Protein AF-A0A3C0ZYK7-F1 (afdb_monomer_lite)

Radius of gyration: 25.01 Å; chains: 1; bounding box: 65×30×68 Å

pLDDT: mean 73.96, std 20.64, range [34.31, 97.69]

Sequence (142 aa):
MRDRRRRQTDPGVKMIVREVTNMADEHREQSGSGGSGLISRTIRVTPETLTRKAVDLDTNASDVMLLTTHMTEKALELTGRIWSGEAQSAFVTRFKTLQDTINQYTPLLQKHASNLKIIAGQYAAVETEAKDLSGGLPGNIF

Foldseek 3Di:
DDDDPDDPDDPVNVVVVVVLVVVQVVVVPPDDDDDDPPPPPDDSAALVRLLVVLVVLLVVLVVLLVVLVVVLVVLVVCAVPPNDDPVSVVSSVVSVVVNVVSVVCSVVSNVVSVVSNVVSVVRVVVVVVVVVVVVPPPPDDD

Structure (mmCIF, N/CA/C/O backbone):
data_AF-A0A3C0ZYK7-F1
#
_entry.id   AF-A0A3C0ZYK7-F1
#
loop_
_atom_site.group_PDB
_atom_site.id
_atom_site.type_symbol
_atom_site.label_atom_id
_atom_site.label_alt_id
_atom_site.label_comp_id
_atom_site.label_asym_id
_atom_site.label_entity_id
_atom_site.label_seq_id
_atom_site.pdbx_PDB_ins_code
_atom_site.Cartn_x
_atom_site.Cartn_y
_atom_site.Cartn_z
_atom_site.occupancy
_atom_site.B_iso_or_equiv
_atom_site.auth_seq_id
_atom_site.auth_comp_id
_atom_site.auth_asym_id
_atom_site.auth_atom_id
_atom_site.pdbx_PDB_model_num
ATOM 1 N N . MET A 1 1 ? 35.644 -17.998 20.520 1.00 41.00 1 MET A N 1
ATOM 2 C CA . MET A 1 1 ? 34.369 -18.665 20.172 1.00 41.00 1 MET A CA 1
ATOM 3 C C . MET A 1 1 ? 33.463 -17.644 19.488 1.00 41.00 1 MET A C 1
ATOM 5 O O . MET A 1 1 ? 33.084 -16.684 20.140 1.00 41.00 1 MET A O 1
ATOM 9 N N . ARG A 1 2 ? 33.206 -17.758 18.173 1.00 39.72 2 ARG A N 1
ATOM 10 C CA . ARG A 1 2 ? 32.265 -16.879 17.446 1.00 39.72 2 ARG A CA 1
ATOM 11 C C . ARG A 1 2 ? 31.030 -17.684 17.061 1.00 39.72 2 ARG A C 1
ATOM 13 O O . ARG A 1 2 ? 31.132 -18.705 16.387 1.00 39.72 2 ARG A O 1
ATOM 20 N N . ASP A 1 3 ? 29.902 -17.201 17.546 1.00 44.69 3 ASP A N 1
ATOM 21 C CA . ASP A 1 3 ? 28.596 -17.837 17.549 1.00 44.69 3 ASP A CA 1
ATOM 22 C C . ASP A 1 3 ? 27.956 -17.787 16.148 1.00 44.69 3 ASP A C 1
ATOM 24 O O . ASP A 1 3 ? 27.711 -16.712 15.592 1.00 44.69 3 ASP A O 1
ATOM 28 N N . ARG A 1 4 ? 27.726 -18.954 15.532 1.00 48.28 4 ARG A N 1
ATOM 29 C CA . ARG A 1 4 ? 27.034 -19.077 14.238 1.00 48.28 4 ARG A CA 1
ATOM 30 C C . ARG A 1 4 ? 25.529 -19.152 14.492 1.00 48.28 4 ARG A C 1
ATOM 32 O O . ARG A 1 4 ? 24.965 -20.245 14.530 1.00 48.28 4 ARG A O 1
ATOM 39 N N . ARG A 1 5 ? 24.849 -18.007 14.580 1.00 44.59 5 ARG A N 1
ATOM 40 C CA . ARG A 1 5 ? 23.379 -17.985 14.501 1.00 44.59 5 ARG A CA 1
ATOM 41 C C . ARG A 1 5 ? 22.941 -18.316 13.075 1.00 44.59 5 ARG A C 1
ATOM 43 O O . ARG A 1 5 ? 22.855 -17.444 12.212 1.00 44.59 5 ARG A O 1
ATOM 50 N N . ARG A 1 6 ? 22.685 -19.602 12.822 1.00 48.41 6 ARG A N 1
ATOM 51 C CA . ARG A 1 6 ? 21.953 -20.071 11.641 1.00 48.41 6 ARG A CA 1
ATOM 52 C C . ARG A 1 6 ? 20.557 -19.447 11.692 1.00 48.41 6 ARG A C 1
ATOM 54 O O . ARG A 1 6 ? 19.756 -19.803 12.549 1.00 48.41 6 ARG A O 1
ATOM 61 N N . ARG A 1 7 ? 20.271 -18.496 10.799 1.00 48.56 7 ARG A N 1
ATOM 62 C CA . ARG A 1 7 ? 18.903 -18.010 10.580 1.00 48.56 7 ARG A CA 1
ATOM 63 C C . ARG A 1 7 ? 18.092 -19.177 10.013 1.00 48.56 7 ARG A C 1
ATOM 65 O O . ARG A 1 7 ? 18.317 -19.583 8.873 1.00 48.56 7 ARG A O 1
ATOM 72 N N . GLN A 1 8 ? 17.206 -19.742 10.830 1.00 49.19 8 GLN A N 1
ATOM 73 C CA . GLN A 1 8 ? 16.185 -20.690 10.398 1.00 49.19 8 GLN A CA 1
ATOM 74 C C . GLN A 1 8 ? 15.307 -19.955 9.376 1.00 49.19 8 GLN A C 1
ATOM 76 O O . GLN A 1 8 ? 14.534 -19.072 9.729 1.00 49.19 8 GLN A O 1
ATOM 81 N N . THR A 1 9 ? 15.517 -20.228 8.094 1.00 53.91 9 THR A N 1
ATOM 82 C CA . THR A 1 9 ? 14.704 -19.665 7.015 1.00 53.91 9 THR A CA 1
ATOM 83 C C . THR A 1 9 ? 13.387 -20.426 6.965 1.00 53.91 9 THR A C 1
ATOM 85 O O . THR A 1 9 ? 13.391 -21.653 6.839 1.00 53.91 9 THR A O 1
ATOM 88 N N . ASP A 1 10 ? 12.295 -19.678 7.111 1.00 60.56 10 ASP A N 1
ATOM 89 C CA . ASP A 1 10 ? 10.908 -20.138 7.071 1.00 60.56 10 ASP A CA 1
ATOM 90 C C . ASP A 1 10 ? 10.656 -21.019 5.825 1.00 60.56 10 ASP A C 1
ATOM 92 O O . ASP A 1 10 ? 11.072 -20.640 4.720 1.00 60.56 10 ASP A O 1
ATOM 96 N N . PRO A 1 11 ? 10.034 -22.206 5.967 1.00 56.03 11 PRO A N 1
ATOM 97 C CA . PRO A 1 11 ? 9.720 -23.089 4.844 1.00 56.03 11 PRO A CA 1
ATOM 98 C C . PRO A 1 11 ? 8.897 -22.411 3.737 1.00 56.03 11 PRO A C 1
ATOM 100 O O . PRO A 1 11 ? 9.132 -22.715 2.567 1.00 56.03 11 PRO A O 1
ATOM 103 N N . GLY A 1 12 ? 8.015 -21.459 4.063 1.00 57.38 12 GLY A N 1
ATOM 104 C CA . GLY A 1 12 ? 7.263 -20.690 3.065 1.00 57.38 12 GLY A CA 1
ATOM 105 C C . GLY A 1 12 ? 8.164 -19.764 2.244 1.00 57.38 12 GLY A C 1
ATOM 106 O O . GLY A 1 12 ? 8.080 -19.715 1.019 1.00 57.38 12 GLY A O 1
ATOM 107 N N . VAL A 1 13 ? 9.129 -19.114 2.898 1.00 53.16 13 VAL A N 1
ATOM 108 C CA . VAL A 1 13 ? 10.125 -18.260 2.228 1.00 53.16 13 VAL A CA 1
ATOM 109 C C . VAL A 1 13 ? 11.075 -19.096 1.368 1.00 53.16 13 VAL A C 1
ATOM 111 O O . VAL A 1 13 ? 11.432 -18.684 0.268 1.00 53.16 13 VAL A O 1
ATOM 114 N N . LYS A 1 14 ? 11.454 -20.301 1.813 1.00 55.47 14 LYS A N 1
ATOM 115 C CA . LYS A 1 14 ? 12.249 -21.229 0.991 1.00 55.47 14 LYS A CA 1
ATOM 116 C C . LYS A 1 14 ? 11.503 -21.704 -0.250 1.00 55.47 14 LYS A C 1
ATOM 118 O O . LYS A 1 14 ? 12.144 -21.876 -1.281 1.00 55.47 14 LYS A O 1
ATOM 123 N N . MET A 1 15 ? 10.193 -21.925 -0.152 1.00 55.59 15 MET A N 1
ATOM 124 C CA . MET A 1 15 ? 9.362 -22.344 -1.281 1.00 55.59 15 MET A CA 1
ATOM 125 C C . MET A 1 15 ? 9.287 -21.243 -2.338 1.00 55.59 15 MET A C 1
ATOM 127 O O . MET A 1 15 ? 9.620 -21.501 -3.486 1.00 55.59 15 MET A O 1
ATOM 131 N N . ILE A 1 16 ? 9.004 -20.004 -1.927 1.00 57.00 16 ILE A N 1
ATOM 132 C CA . ILE A 1 16 ? 8.959 -18.845 -2.830 1.00 57.00 16 ILE A CA 1
ATOM 133 C C . ILE A 1 16 ? 10.329 -18.596 -3.474 1.00 57.00 16 ILE A C 1
ATOM 135 O O . ILE A 1 16 ? 10.422 -18.387 -4.678 1.00 57.00 16 ILE A O 1
ATOM 139 N N . VAL A 1 17 ? 11.420 -18.665 -2.701 1.00 55.84 17 VAL A N 1
ATOM 140 C CA . VAL A 1 17 ? 12.780 -18.513 -3.248 1.00 55.84 17 VAL A CA 1
ATOM 141 C C . VAL A 1 17 ? 13.105 -19.633 -4.237 1.00 55.84 17 VAL A C 1
ATOM 143 O O . VAL A 1 17 ? 13.734 -19.374 -5.259 1.00 55.84 17 VAL A O 1
ATOM 146 N N . ARG A 1 18 ? 12.665 -20.867 -3.970 1.00 55.78 18 ARG A N 1
ATOM 147 C CA . ARG A 1 18 ? 12.861 -22.010 -4.870 1.00 55.78 18 ARG A CA 1
ATOM 148 C C . ARG A 1 18 ? 12.037 -21.877 -6.150 1.00 55.78 18 ARG A C 1
ATOM 150 O O . ARG A 1 18 ? 12.559 -22.164 -7.215 1.00 55.78 18 ARG A O 1
ATOM 157 N N . GLU A 1 19 ? 10.804 -21.399 -6.058 1.00 49.47 19 GLU A N 1
ATOM 158 C CA . GLU A 1 19 ? 9.919 -21.176 -7.203 1.00 49.47 19 GLU A CA 1
ATOM 159 C C . GLU A 1 19 ? 10.444 -20.049 -8.102 1.00 49.47 19 GLU A C 1
ATOM 161 O O . GLU A 1 19 ? 10.571 -20.232 -9.308 1.00 49.47 19 GLU A O 1
ATOM 166 N N . VAL A 1 20 ? 10.910 -18.944 -7.509 1.00 52.06 20 VAL A N 1
ATOM 167 C CA . VAL A 1 20 ? 11.595 -17.856 -8.231 1.00 52.06 20 VAL A CA 1
ATOM 168 C C . VAL A 1 20 ? 12.916 -18.322 -8.858 1.00 52.06 20 VAL A C 1
ATOM 170 O O . VAL A 1 20 ? 13.283 -17.849 -9.930 1.00 52.06 20 VAL A O 1
ATOM 173 N N . THR A 1 21 ? 13.631 -19.252 -8.217 1.00 58.38 21 THR A N 1
ATOM 174 C CA . THR A 1 21 ? 14.876 -19.818 -8.770 1.00 58.38 21 THR A CA 1
ATOM 175 C C . THR A 1 21 ? 14.583 -20.745 -9.950 1.00 58.38 21 THR A C 1
ATOM 177 O O . THR A 1 21 ? 15.221 -20.622 -10.987 1.00 58.38 21 THR A O 1
ATOM 180 N N . ASN A 1 22 ? 13.572 -21.608 -9.839 1.00 46.88 22 ASN A N 1
ATOM 181 C CA . ASN A 1 22 ? 13.178 -22.516 -10.915 1.00 46.88 22 ASN A CA 1
ATOM 182 C C . ASN A 1 22 ? 12.620 -21.760 -12.133 1.00 46.88 22 ASN A C 1
ATOM 184 O O . ASN A 1 22 ? 12.979 -22.079 -13.262 1.00 46.88 22 ASN A O 1
ATOM 188 N N . MET A 1 23 ? 11.830 -20.701 -11.913 1.00 50.59 23 MET A N 1
ATOM 189 C CA . MET A 1 23 ? 11.356 -19.816 -12.987 1.00 50.59 23 MET A CA 1
ATOM 190 C C . MET A 1 23 ? 12.505 -19.111 -13.728 1.00 50.59 23 MET A C 1
ATOM 192 O O . MET A 1 23 ? 12.344 -18.742 -14.886 1.00 50.59 23 MET A O 1
ATOM 196 N N . ALA A 1 24 ? 13.663 -18.913 -13.090 1.00 51.47 24 ALA A N 1
ATOM 197 C CA . ALA A 1 24 ? 14.836 -18.320 -13.731 1.00 51.47 24 ALA A CA 1
ATOM 198 C C . ALA A 1 24 ? 15.641 -19.330 -14.572 1.00 51.47 24 ALA A C 1
ATOM 200 O O . ALA A 1 24 ? 16.276 -18.934 -15.550 1.00 51.47 24 ALA A O 1
ATOM 201 N N . ASP A 1 25 ? 15.610 -20.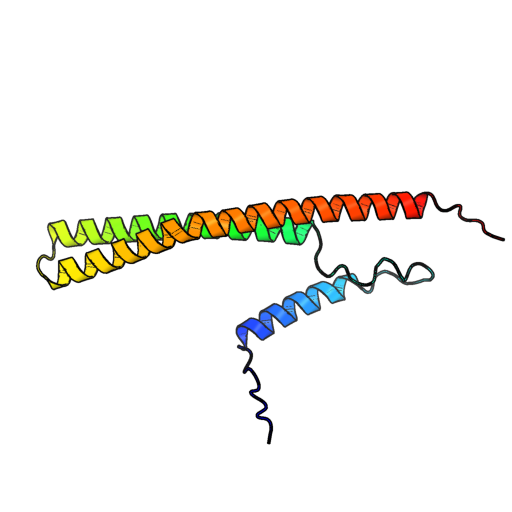617 -14.214 1.00 44.09 25 ASP A N 1
ATOM 202 C CA . ASP A 1 25 ? 16.377 -21.665 -14.895 1.00 44.09 25 ASP A CA 1
ATOM 203 C C . ASP A 1 25 ? 15.663 -22.211 -16.146 1.00 44.09 25 ASP A C 1
ATOM 205 O O . ASP A 1 25 ? 16.328 -22.527 -17.132 1.00 44.09 25 ASP A O 1
ATOM 209 N N . GLU A 1 26 ? 14.325 -22.219 -16.190 1.00 46.66 26 GLU A N 1
ATOM 210 C CA . GLU A 1 26 ? 13.565 -22.646 -17.383 1.00 46.66 26 GLU A CA 1
ATOM 211 C C . GLU A 1 26 ? 13.785 -21.730 -18.607 1.00 46.66 26 GLU A C 1
ATOM 213 O O . GLU A 1 26 ? 13.642 -22.160 -19.750 1.00 46.66 26 GLU A O 1
ATOM 218 N N . HIS A 1 27 ? 14.233 -20.487 -18.396 1.00 46.97 27 HIS A N 1
ATOM 219 C CA . HIS A 1 27 ? 14.616 -19.564 -19.472 1.00 46.97 27 HIS A CA 1
ATOM 220 C C . HIS A 1 27 ? 16.071 -19.726 -19.956 1.00 46.97 27 HIS A C 1
ATOM 222 O O . HIS A 1 27 ? 16.480 -19.045 -20.899 1.00 46.97 27 HIS A O 1
ATOM 228 N N . ARG A 1 28 ? 16.873 -20.606 -19.339 1.00 44.50 28 ARG A N 1
ATOM 229 C CA . ARG A 1 28 ? 18.319 -20.732 -19.595 1.00 44.50 28 ARG A CA 1
ATOM 230 C C . ARG A 1 28 ? 18.694 -21.825 -20.605 1.00 44.50 28 ARG A C 1
ATOM 232 O O . ARG A 1 28 ? 19.805 -21.795 -21.127 1.00 44.50 28 ARG A O 1
ATOM 239 N N . GLU A 1 29 ? 17.800 -22.755 -20.932 1.00 40.59 29 GLU A N 1
ATOM 240 C CA . GLU A 1 29 ? 18.134 -23.892 -21.812 1.00 40.59 29 GLU A CA 1
ATOM 241 C C . GLU A 1 29 ? 17.906 -23.653 -23.320 1.00 40.59 29 GLU A C 1
ATOM 243 O O . GLU A 1 29 ? 18.148 -24.553 -24.119 1.00 40.59 29 GLU A O 1
ATOM 248 N N . GLN A 1 30 ? 17.515 -22.447 -23.757 1.00 44.19 30 GLN A N 1
ATOM 249 C CA . GLN A 1 30 ? 17.261 -22.168 -25.186 1.00 44.19 30 GLN A CA 1
ATOM 250 C C . GLN A 1 30 ? 18.380 -21.445 -25.958 1.00 44.19 30 GLN A C 1
ATOM 252 O O . GLN A 1 30 ? 18.204 -21.183 -27.145 1.00 44.19 30 GLN A O 1
ATOM 257 N N . SER A 1 31 ? 19.551 -21.162 -25.378 1.00 39.59 31 SER A N 1
ATOM 258 C CA . SER A 1 31 ? 20.656 -20.532 -26.127 1.00 39.59 31 SER A CA 1
ATOM 259 C C . SER A 1 31 ? 21.931 -21.377 -26.139 1.00 39.59 31 SER A C 1
ATOM 261 O O . SER A 1 31 ? 22.893 -21.161 -25.403 1.00 39.59 31 SER A O 1
ATOM 263 N N . GLY A 1 32 ? 21.947 -22.356 -27.043 1.00 34.31 32 GLY A N 1
ATOM 264 C CA . GLY A 1 32 ? 23.182 -22.962 -27.526 1.00 34.31 32 GLY A CA 1
ATOM 265 C C . GLY A 1 32 ? 23.924 -22.033 -28.497 1.00 34.31 32 GLY A C 1
ATOM 266 O O . GLY A 1 32 ? 23.309 -21.385 -29.336 1.00 34.31 32 GLY A O 1
ATOM 267 N N . SER A 1 33 ? 25.257 -22.076 -28.412 1.00 35.09 33 SER A N 1
ATOM 268 C CA . SER A 1 33 ? 26.257 -21.549 -29.357 1.00 35.09 33 SER A CA 1
ATOM 269 C C . SER A 1 33 ? 26.708 -20.085 -29.207 1.00 35.09 33 SER A C 1
ATOM 271 O O . SER A 1 33 ? 26.181 -19.172 -29.828 1.00 35.09 33 SER A O 1
ATOM 273 N N . GLY A 1 34 ? 27.810 -19.925 -28.462 1.00 41.53 34 GLY A N 1
ATOM 274 C CA . GLY A 1 34 ? 29.008 -19.218 -28.935 1.00 41.53 34 GLY A CA 1
ATOM 275 C C . GLY A 1 34 ? 28.959 -17.691 -29.047 1.00 41.53 34 GLY A C 1
ATOM 276 O O . GLY A 1 34 ? 28.600 -17.159 -30.086 1.00 41.53 34 GLY A O 1
ATOM 277 N N . GLY A 1 35 ? 29.493 -17.000 -28.030 1.00 40.38 35 GLY A N 1
ATOM 278 C CA . GLY A 1 35 ? 30.102 -15.677 -28.231 1.00 40.38 35 GLY A CA 1
ATOM 279 C C . GLY A 1 35 ? 29.279 -14.442 -27.854 1.00 40.38 35 GLY A C 1
ATOM 280 O O . GLY A 1 35 ? 29.247 -13.500 -28.626 1.00 40.38 35 GLY A O 1
ATOM 281 N N . SER A 1 36 ? 28.660 -14.386 -26.669 1.00 46.78 36 SER A N 1
ATOM 282 C CA . SER A 1 36 ? 28.300 -13.104 -26.014 1.00 46.78 36 SER A CA 1
ATOM 283 C C . SER A 1 36 ? 27.996 -13.311 -24.519 1.00 46.78 36 SER A C 1
ATOM 285 O O . SER A 1 36 ? 26.930 -13.003 -23.995 1.00 46.78 36 SER A O 1
ATOM 287 N N . GLY A 1 37 ? 28.924 -13.966 -23.815 1.00 40.69 37 GLY A N 1
ATOM 288 C CA . GLY A 1 37 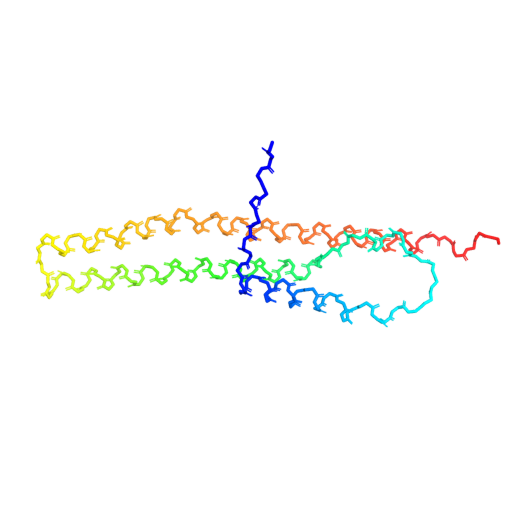? 28.736 -14.428 -22.431 1.00 40.69 37 GLY A CA 1
ATOM 289 C C . GLY A 1 37 ? 29.102 -13.422 -21.333 1.00 40.69 37 GLY A C 1
ATOM 290 O O . GLY A 1 37 ? 29.179 -13.819 -20.170 1.00 40.69 37 GLY A O 1
ATOM 291 N N . LEU A 1 38 ? 29.388 -12.156 -21.669 1.00 43.97 38 LEU A N 1
ATOM 292 C CA . LEU A 1 38 ? 29.875 -11.169 -20.691 1.00 43.97 38 LEU A CA 1
ATOM 293 C C . LEU A 1 38 ? 28.842 -10.104 -20.292 1.00 43.97 38 LEU A C 1
ATOM 295 O O . LEU A 1 38 ? 28.878 -9.665 -19.147 1.00 43.97 38 LEU A O 1
ATOM 299 N N . ILE A 1 39 ? 27.883 -9.751 -21.156 1.00 47.84 39 ILE A N 1
ATOM 300 C CA . ILE A 1 39 ? 26.853 -8.733 -20.851 1.00 47.84 39 ILE A CA 1
ATOM 301 C C . ILE A 1 39 ? 25.593 -9.306 -20.181 1.00 47.84 39 ILE A C 1
ATOM 303 O O . ILE A 1 39 ? 24.923 -8.614 -19.425 1.00 47.84 39 ILE A O 1
ATOM 307 N N . SER A 1 40 ? 25.315 -10.599 -20.358 1.00 47.16 40 SER A N 1
ATOM 308 C CA . SER A 1 40 ? 24.197 -11.308 -19.710 1.00 47.16 40 SER A CA 1
ATOM 309 C C . SER A 1 40 ? 24.504 -11.755 -18.273 1.00 47.16 40 SER A C 1
ATOM 311 O O . SER A 1 40 ? 23.648 -12.295 -17.565 1.00 47.16 40 SER A O 1
ATOM 313 N N . ARG A 1 41 ? 25.731 -11.520 -17.792 1.00 45.12 41 ARG A N 1
ATOM 314 C CA . ARG A 1 41 ? 26.137 -11.860 -16.430 1.00 45.12 41 ARG A CA 1
ATOM 315 C C . ARG A 1 41 ? 25.686 -10.758 -15.470 1.00 45.12 41 ARG A C 1
ATOM 317 O O . ARG A 1 41 ? 26.457 -9.864 -15.143 1.00 45.12 41 ARG A O 1
ATOM 324 N N . THR A 1 42 ? 24.472 -10.930 -14.936 1.00 51.03 42 THR A N 1
ATOM 325 C CA . THR A 1 42 ? 23.896 -10.317 -13.707 1.00 51.03 42 THR A CA 1
ATOM 326 C C . THR A 1 42 ? 22.692 -9.387 -13.922 1.00 51.03 42 THR A C 1
ATOM 328 O O . THR A 1 42 ? 22.571 -8.368 -13.254 1.00 51.03 42 THR A O 1
ATOM 331 N N . ILE A 1 43 ? 21.722 -9.772 -14.756 1.00 54.62 43 ILE A N 1
ATOM 332 C CA . ILE A 1 43 ? 20.352 -9.244 -14.629 1.00 54.62 43 ILE A CA 1
ATOM 333 C C . ILE A 1 43 ? 19.480 -10.369 -14.061 1.00 54.62 43 ILE A C 1
ATOM 335 O O . ILE A 1 43 ? 19.184 -11.346 -14.738 1.00 54.62 43 ILE A O 1
ATOM 339 N N . ARG A 1 44 ? 19.141 -10.284 -12.768 1.00 62.47 44 ARG A N 1
ATOM 340 C CA . ARG A 1 44 ? 18.371 -11.324 -12.050 1.00 62.47 44 ARG A CA 1
ATOM 341 C C . ARG A 1 44 ? 16.853 -11.127 -12.110 1.00 62.47 44 ARG A C 1
ATOM 343 O O . ARG A 1 44 ? 16.123 -11.997 -11.649 1.00 62.47 44 ARG A O 1
ATOM 350 N N . VAL A 1 45 ? 16.381 -9.980 -12.604 1.00 68.00 45 VAL A N 1
ATOM 351 C CA . VAL A 1 45 ? 14.959 -9.599 -12.617 1.00 68.00 45 VAL A CA 1
ATOM 352 C C . VAL A 1 45 ? 14.681 -8.758 -13.861 1.00 68.00 45 VAL A C 1
ATOM 354 O O . VAL A 1 45 ? 15.426 -7.817 -14.124 1.00 68.00 45 VAL A O 1
ATOM 357 N N . THR A 1 46 ? 13.630 -9.078 -14.619 1.00 79.75 46 THR A N 1
ATOM 358 C CA . THR A 1 46 ? 13.283 -8.340 -15.845 1.00 79.75 46 THR A CA 1
ATOM 359 C C . THR A 1 46 ? 12.447 -7.083 -15.547 1.00 79.75 46 THR A C 1
ATOM 361 O O . THR A 1 46 ? 11.723 -7.064 -14.539 1.00 79.75 46 THR A O 1
ATOM 364 N N . PRO A 1 47 ? 12.482 -6.044 -16.409 1.00 84.75 47 PRO A N 1
ATOM 365 C CA . PRO A 1 47 ? 11.613 -4.867 -16.293 1.00 84.75 47 PRO A CA 1
ATOM 366 C C . PRO A 1 47 ? 10.122 -5.211 -16.143 1.00 84.75 47 PRO A C 1
ATOM 368 O O . PRO A 1 47 ? 9.413 -4.621 -15.324 1.00 84.75 47 PRO A O 1
ATOM 371 N N . GLU A 1 48 ? 9.643 -6.218 -16.872 1.00 82.81 48 GLU A N 1
ATOM 372 C CA . GLU A 1 48 ? 8.248 -6.674 -16.846 1.00 82.81 48 GLU A CA 1
ATOM 373 C C . GLU A 1 48 ? 7.891 -7.274 -15.484 1.00 82.81 48 GLU A C 1
ATOM 375 O O . GLU A 1 48 ? 6.792 -7.082 -14.964 1.00 82.81 48 GLU A O 1
ATOM 380 N N . THR A 1 49 ? 8.823 -8.004 -14.873 1.00 85.38 49 THR A N 1
ATOM 381 C CA . THR A 1 49 ? 8.626 -8.608 -13.551 1.00 85.38 49 THR A CA 1
ATOM 382 C C . THR A 1 49 ? 8.577 -7.544 -12.461 1.00 85.38 49 THR A C 1
ATOM 384 O O . THR A 1 49 ? 7.705 -7.600 -11.593 1.00 85.38 49 THR A O 1
ATOM 387 N N . LEU A 1 50 ? 9.448 -6.537 -12.534 1.00 87.31 50 LEU A N 1
ATOM 388 C CA . LEU A 1 50 ? 9.436 -5.404 -11.605 1.00 87.31 50 LEU A CA 1
ATOM 389 C C . LEU A 1 50 ? 8.158 -4.577 -11.733 1.00 87.31 50 LEU A C 1
ATOM 391 O O . LEU A 1 50 ? 7.558 -4.217 -10.724 1.00 87.31 50 LEU A O 1
ATOM 395 N N . THR A 1 51 ? 7.707 -4.339 -12.964 1.00 89.19 51 THR A N 1
ATOM 396 C CA . THR A 1 51 ? 6.470 -3.601 -13.238 1.00 89.19 51 THR A CA 1
ATOM 397 C C . THR A 1 51 ? 5.254 -4.338 -12.684 1.00 89.19 51 THR A C 1
ATOM 399 O O . THR A 1 51 ? 4.444 -3.731 -11.986 1.00 89.19 51 THR A O 1
ATOM 402 N N . ARG A 1 52 ? 5.151 -5.654 -12.918 1.00 93.12 52 ARG A N 1
ATOM 403 C CA . ARG A 1 52 ? 4.075 -6.483 -12.351 1.00 93.12 52 ARG A CA 1
ATOM 404 C C . ARG A 1 52 ? 4.069 -6.432 -10.826 1.00 93.12 52 ARG A C 1
ATOM 406 O O . ARG A 1 52 ? 3.048 -6.107 -10.235 1.00 93.12 52 ARG A O 1
ATOM 413 N N . LYS A 1 53 ? 5.221 -6.650 -10.184 1.00 91.81 53 LYS A N 1
ATOM 414 C CA . LYS A 1 53 ? 5.324 -6.596 -8.716 1.00 91.81 53 LYS A CA 1
ATOM 415 C C . LYS A 1 53 ? 5.029 -5.216 -8.138 1.00 91.81 53 LYS A C 1
ATOM 417 O O . LYS A 1 53 ? 4.500 -5.129 -7.034 1.00 91.81 53 LYS A O 1
ATOM 422 N N . ALA A 1 54 ? 5.339 -4.151 -8.870 1.00 92.12 54 ALA A N 1
ATOM 423 C CA . ALA A 1 54 ? 4.954 -2.805 -8.481 1.00 92.12 54 ALA A CA 1
ATOM 424 C C . ALA A 1 54 ? 3.434 -2.606 -8.509 1.00 92.12 54 ALA A C 1
ATOM 426 O O . ALA A 1 54 ? 2.897 -1.986 -7.599 1.00 92.12 54 ALA A O 1
ATOM 427 N N . VAL A 1 55 ? 2.746 -3.126 -9.531 1.00 95.62 55 VAL A N 1
ATOM 428 C CA . VAL A 1 55 ? 1.277 -3.091 -9.608 1.00 95.62 55 VAL A CA 1
ATOM 429 C C . VAL A 1 55 ? 0.663 -3.903 -8.469 1.00 95.62 55 VAL A C 1
ATOM 431 O O . VAL A 1 55 ? -0.158 -3.361 -7.739 1.00 95.62 55 VAL A O 1
ATOM 434 N N . ASP A 1 56 ? 1.126 -5.138 -8.248 1.00 95.06 56 ASP A N 1
ATOM 435 C CA . ASP A 1 56 ? 0.644 -5.988 -7.150 1.00 95.06 56 ASP A CA 1
ATOM 436 C C . ASP A 1 56 ? 0.774 -5.282 -5.789 1.00 95.06 56 ASP A C 1
ATOM 438 O O . ASP A 1 56 ? -0.136 -5.322 -4.962 1.00 95.06 56 ASP A O 1
ATOM 442 N N . LEU A 1 57 ? 1.916 -4.631 -5.538 1.00 92.94 57 LEU A N 1
ATOM 443 C CA . LEU A 1 57 ? 2.169 -3.922 -4.284 1.00 92.94 57 LEU A CA 1
ATOM 444 C C . LEU A 1 57 ? 1.225 -2.728 -4.094 1.00 92.94 57 LEU A C 1
ATOM 446 O O . LEU A 1 57 ? 0.729 -2.521 -2.989 1.00 92.94 57 LEU A O 1
ATOM 450 N N . ASP A 1 58 ? 0.997 -1.957 -5.156 1.00 95.56 58 ASP A N 1
ATOM 451 C CA . ASP A 1 58 ? 0.112 -0.791 -5.154 1.00 95.56 58 ASP A CA 1
ATOM 452 C C . ASP A 1 58 ? -1.339 -1.203 -4.870 1.00 95.56 58 ASP A C 1
ATOM 454 O O . ASP A 1 58 ? -1.965 -0.682 -3.947 1.00 95.56 58 ASP A O 1
ATOM 458 N N . THR A 1 59 ? -1.834 -2.223 -5.581 1.00 97.50 59 THR A N 1
ATOM 459 C CA . THR A 1 59 ? -3.173 -2.790 -5.372 1.00 97.50 59 THR A CA 1
ATOM 460 C C . THR A 1 59 ? -3.339 -3.322 -3.952 1.00 97.50 59 THR A C 1
ATOM 462 O O . THR A 1 59 ? -4.264 -2.917 -3.253 1.00 97.50 59 THR A O 1
ATOM 465 N N . ASN A 1 60 ? -2.402 -4.146 -3.472 1.00 95.69 60 ASN A N 1
ATOM 466 C CA . ASN A 1 60 ? -2.473 -4.696 -2.118 1.00 95.69 60 ASN A CA 1
ATOM 467 C C . ASN A 1 60 ? -2.452 -3.597 -1.041 1.00 95.69 60 ASN A C 1
ATOM 469 O O . ASN A 1 60 ? -3.132 -3.718 -0.022 1.00 95.69 60 ASN A O 1
ATOM 473 N N . ALA A 1 61 ? -1.689 -2.517 -1.244 1.00 95.00 61 ALA A N 1
ATOM 474 C CA . ALA A 1 61 ? -1.657 -1.391 -0.312 1.00 95.00 61 ALA A CA 1
ATOM 475 C C . ALA A 1 61 ? -3.010 -0.661 -0.240 1.00 95.00 61 ALA A C 1
ATOM 477 O O . ALA A 1 61 ? -3.455 -0.288 0.850 1.00 95.00 61 ALA A O 1
ATOM 478 N N . SER A 1 62 ? -3.680 -0.483 -1.382 1.00 96.75 62 SER A N 1
ATOM 479 C CA . SER A 1 62 ? -5.032 0.080 -1.441 1.00 96.75 62 SER A CA 1
ATOM 480 C C . SER A 1 62 ? -6.076 -0.842 -0.808 1.00 96.75 62 SER A C 1
ATOM 482 O O . SER A 1 62 ? -6.902 -0.369 -0.026 1.00 96.75 62 SER A O 1
ATOM 484 N N . ASP A 1 63 ? -6.003 -2.146 -1.069 1.00 97.69 63 ASP A N 1
ATOM 485 C CA . ASP A 1 63 ? -6.952 -3.128 -0.536 1.00 97.69 63 ASP A CA 1
ATOM 486 C C . ASP A 1 63 ? -6.878 -3.228 0.991 1.00 97.69 63 ASP A C 1
ATOM 488 O O . ASP A 1 63 ? -7.907 -3.240 1.670 1.00 97.69 63 ASP A O 1
ATOM 492 N N . VAL A 1 64 ? -5.666 -3.235 1.559 1.00 95.56 64 VAL A N 1
ATOM 493 C CA . VAL A 1 64 ? -5.469 -3.250 3.018 1.00 95.56 64 VAL A CA 1
ATOM 494 C C . VAL A 1 64 ? -6.040 -1.986 3.666 1.00 95.56 64 VAL A C 1
ATOM 496 O O . VAL A 1 64 ? -6.669 -2.071 4.726 1.00 95.56 64 VAL A O 1
ATOM 499 N N . MET A 1 65 ? -5.862 -0.823 3.033 1.00 97.12 65 MET A N 1
ATOM 500 C CA . MET A 1 65 ? -6.440 0.436 3.505 1.00 97.12 65 MET A CA 1
ATOM 501 C C . MET A 1 65 ? -7.967 0.377 3.516 1.00 97.12 65 MET A C 1
ATOM 503 O O . MET A 1 65 ? -8.572 0.631 4.558 1.00 97.12 65 MET A O 1
ATOM 507 N N . LEU A 1 66 ? -8.576 -0.037 2.403 1.00 97.62 66 LEU A N 1
ATOM 508 C CA . LEU A 1 66 ? -10.027 -0.149 2.271 1.00 97.62 66 LEU A CA 1
ATOM 509 C C . LEU A 1 66 ? -10.617 -1.142 3.283 1.00 97.62 66 LEU A C 1
ATOM 511 O O . LEU A 1 66 ? -11.590 -0.831 3.971 1.00 97.62 66 LEU A O 1
ATOM 515 N N . LEU A 1 67 ? -10.009 -2.325 3.413 1.00 97.56 67 LEU A N 1
ATOM 516 C CA . LEU A 1 67 ? -10.456 -3.348 4.355 1.00 97.56 67 LEU A CA 1
ATOM 517 C C . LEU A 1 67 ? -10.399 -2.840 5.799 1.00 97.56 67 LEU A C 1
ATOM 519 O O . LEU A 1 67 ? -11.344 -3.042 6.561 1.00 97.56 67 LEU A O 1
ATOM 523 N N . THR A 1 68 ? -9.323 -2.143 6.166 1.00 96.38 68 THR A N 1
ATOM 524 C CA . THR A 1 68 ? -9.169 -1.568 7.509 1.00 96.38 68 THR A CA 1
ATOM 525 C C . THR A 1 68 ? -10.225 -0.496 7.787 1.00 96.38 68 THR A C 1
ATOM 527 O O . THR A 1 68 ? -10.781 -0.459 8.890 1.00 96.38 68 THR A O 1
ATOM 530 N N . THR A 1 69 ? -10.577 0.312 6.782 1.00 96.94 69 THR A N 1
ATOM 531 C CA . THR A 1 69 ? -11.650 1.313 6.890 1.00 96.94 69 THR A CA 1
ATOM 532 C C . THR A 1 69 ? -12.996 0.648 7.118 1.00 96.94 69 THR A C 1
ATOM 534 O O . THR A 1 69 ? -13.650 0.937 8.120 1.00 96.94 69 THR A O 1
ATOM 537 N N . HIS A 1 70 ? -13.348 -0.346 6.301 1.00 97.19 70 HIS A N 1
ATOM 538 C CA . HIS A 1 70 ? -14.585 -1.104 6.483 1.00 97.19 70 HIS A CA 1
ATOM 539 C C . HIS A 1 70 ? -14.655 -1.806 7.848 1.00 97.19 70 HIS A C 1
ATOM 541 O O . HIS A 1 70 ? -15.713 -1.853 8.477 1.00 97.19 70 HIS A O 1
ATOM 547 N N . MET A 1 71 ? -13.540 -2.362 8.332 1.00 94.19 71 MET A N 1
ATOM 548 C CA . MET A 1 71 ? -13.481 -2.990 9.655 1.00 94.19 71 MET A CA 1
ATOM 549 C C . MET A 1 71 ? -13.707 -1.970 10.777 1.00 94.19 71 MET A C 1
ATOM 551 O O . MET A 1 71 ? -14.450 -2.248 11.720 1.00 94.19 71 MET A O 1
ATOM 555 N N . THR A 1 72 ? -13.108 -0.785 10.662 1.00 94.50 72 THR A N 1
ATOM 556 C CA . THR A 1 72 ? -13.261 0.301 11.638 1.00 94.50 72 THR A CA 1
ATOM 557 C C . THR A 1 72 ? -14.697 0.824 11.669 1.00 94.50 72 THR A C 1
ATOM 559 O O . THR A 1 72 ? -15.266 0.989 12.747 1.00 94.50 72 THR A O 1
ATOM 562 N N . GLU A 1 73 ? -15.321 1.015 10.508 1.00 94.00 73 GLU A N 1
ATOM 563 C CA . GLU A 1 73 ? -16.725 1.425 10.392 1.00 94.00 73 GLU A CA 1
ATOM 564 C C . GLU A 1 73 ? -17.671 0.400 11.025 1.00 94.00 73 GLU A C 1
ATOM 566 O O . GLU A 1 73 ? -18.529 0.764 11.830 1.00 94.00 73 GLU A O 1
ATOM 571 N N . LYS A 1 74 ? -17.467 -0.895 10.752 1.00 92.25 74 LYS A N 1
ATOM 572 C CA . LYS A 1 74 ? -18.248 -1.974 11.380 1.00 92.25 74 LYS A CA 1
ATOM 573 C C . LYS A 1 74 ? -18.078 -2.005 12.897 1.00 92.25 74 LYS A C 1
ATOM 575 O O . LYS A 1 74 ? -19.054 -2.212 13.618 1.00 92.25 74 LYS A O 1
ATOM 580 N N . ALA A 1 75 ? -16.860 -1.788 13.396 1.00 89.44 75 ALA A N 1
ATOM 581 C CA . ALA A 1 75 ? -16.608 -1.711 14.832 1.00 89.44 75 ALA A CA 1
ATOM 582 C C . ALA A 1 75 ? -17.366 -0.535 15.473 1.00 89.44 75 ALA A C 1
ATOM 584 O O . ALA A 1 75 ? -17.943 -0.690 16.550 1.00 89.44 75 ALA A O 1
ATOM 585 N N . LEU A 1 76 ? -17.417 0.621 14.807 1.00 88.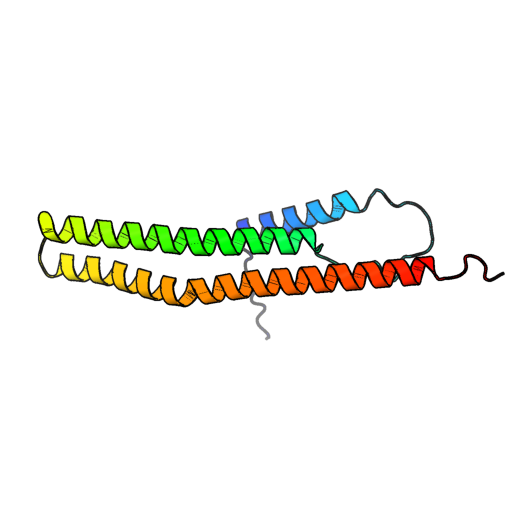88 76 LEU A N 1
ATOM 586 C CA . LEU A 1 76 ? -18.180 1.785 15.266 1.00 88.88 76 LEU A CA 1
ATOM 587 C C . LEU A 1 76 ? -19.695 1.532 15.242 1.00 88.88 76 LEU A C 1
ATOM 589 O O . LEU A 1 76 ? -20.380 1.867 16.207 1.00 88.88 76 LEU A O 1
ATOM 593 N N . GLU A 1 77 ? -20.217 0.894 14.193 1.00 89.12 77 GLU A N 1
ATOM 594 C CA . GLU A 1 77 ? -21.645 0.573 14.085 1.00 89.12 77 GLU A CA 1
ATOM 595 C C . GLU A 1 77 ? -22.106 -0.379 15.200 1.00 89.12 77 GLU A C 1
ATOM 597 O O . GLU A 1 77 ? -23.114 -0.125 15.866 1.00 89.12 77 GLU A O 1
ATOM 602 N N . LEU A 1 78 ? -21.347 -1.455 15.439 1.00 84.19 78 LEU A N 1
ATOM 603 C CA . LEU A 1 78 ? -21.666 -2.459 16.457 1.00 84.19 78 LEU A CA 1
ATOM 604 C C . LEU A 1 78 ? -21.703 -1.840 17.861 1.00 84.19 78 LEU A C 1
ATOM 606 O O . LEU A 1 78 ? -22.588 -2.123 18.674 1.00 84.19 78 LEU A O 1
ATOM 610 N N . THR A 1 79 ? -20.732 -0.975 18.135 1.00 83.25 79 THR A N 1
ATOM 611 C CA . THR A 1 79 ? -20.513 -0.397 19.459 1.00 83.25 79 THR A CA 1
ATOM 612 C C . THR A 1 79 ? -21.419 0.790 19.774 1.00 83.25 79 THR A C 1
ATOM 614 O O . THR A 1 79 ? -21.721 1.042 20.936 1.00 83.25 79 THR A O 1
ATOM 617 N N . GLY A 1 80 ? -21.929 1.489 18.760 1.00 69.81 80 GLY A N 1
ATOM 618 C CA . GLY A 1 80 ? -22.942 2.528 18.953 1.00 69.81 80 GLY A CA 1
ATOM 619 C C . GLY A 1 80 ? -24.340 1.989 19.282 1.00 69.81 80 GLY A C 1
ATOM 620 O O . GLY A 1 80 ? -25.183 2.748 19.753 1.00 69.81 80 GLY A O 1
ATOM 621 N N . ARG A 1 81 ? -24.606 0.699 19.023 1.00 69.56 81 ARG A N 1
ATOM 622 C CA . ARG A 1 81 ? -25.960 0.116 19.083 1.00 69.56 81 ARG A CA 1
ATOM 623 C C . ARG A 1 81 ? -26.133 -1.025 20.081 1.00 69.56 81 ARG A C 1
ATOM 625 O O . ARG A 1 81 ? -27.180 -1.100 20.714 1.00 69.56 81 ARG A O 1
ATOM 632 N N . ILE A 1 82 ? -25.162 -1.932 20.181 1.00 68.25 82 ILE A N 1
ATOM 633 C CA . ILE A 1 82 ? -25.355 -3.234 20.848 1.00 68.25 82 ILE A CA 1
ATOM 634 C C . ILE A 1 82 ? -24.561 -3.335 22.151 1.00 68.25 82 ILE A C 1
ATOM 636 O O . ILE A 1 82 ? -25.006 -3.975 23.101 1.00 68.25 82 ILE A O 1
ATOM 640 N N . TRP A 1 83 ? -23.386 -2.711 22.210 1.00 69.50 83 TRP A N 1
ATOM 641 C CA . TRP A 1 83 ? -22.451 -2.896 23.314 1.00 69.50 83 TRP A CA 1
ATOM 642 C C . TRP A 1 83 ? -21.745 -1.589 23.647 1.00 69.50 83 TRP A C 1
ATOM 644 O O . TRP A 1 83 ? -21.030 -1.067 22.803 1.00 69.50 83 TRP A O 1
ATOM 654 N N . SER A 1 84 ? -21.922 -1.086 24.871 1.00 78.38 84 SER A N 1
ATOM 655 C CA . SER A 1 84 ? -21.298 0.137 25.390 1.00 78.38 84 SER A CA 1
ATOM 656 C C . SER A 1 84 ? -20.446 -0.143 26.640 1.00 78.38 84 SER A C 1
ATOM 658 O O . SER A 1 84 ? -20.584 -1.188 27.279 1.00 78.38 84 SER A O 1
ATOM 660 N N . GLY A 1 85 ? -19.535 0.779 26.978 1.00 82.62 85 GLY A N 1
ATOM 661 C CA . GLY A 1 85 ? -18.689 0.717 28.181 1.00 82.62 85 GLY A CA 1
ATOM 662 C C . GLY A 1 85 ? -17.182 0.741 27.897 1.00 82.62 85 GLY A C 1
ATOM 663 O O . GLY A 1 85 ? -16.741 0.935 26.766 1.00 82.62 85 GLY A O 1
ATOM 664 N N . GLU A 1 86 ? -16.357 0.533 28.926 1.00 83.56 86 GLU A N 1
ATOM 665 C CA . GLU A 1 86 ? -14.888 0.601 28.796 1.00 83.56 86 GLU A CA 1
ATOM 666 C C . GLU A 1 86 ? -14.325 -0.422 27.800 1.00 83.56 86 GLU A C 1
ATOM 668 O O . GLU A 1 86 ? -13.450 -0.097 26.997 1.00 83.56 86 GLU A O 1
ATOM 673 N N . ALA A 1 87 ? -14.867 -1.643 27.794 1.00 83.25 87 ALA A N 1
ATOM 674 C CA . ALA A 1 87 ? -14.456 -2.684 26.854 1.00 83.25 87 ALA A CA 1
ATOM 675 C C . ALA A 1 87 ? -14.765 -2.302 25.394 1.00 83.25 87 ALA A C 1
ATOM 677 O O . ALA A 1 87 ? -13.952 -2.546 24.500 1.00 83.25 87 ALA A O 1
ATOM 678 N N . GLN A 1 88 ? -15.897 -1.633 25.163 1.00 89.00 88 GLN A N 1
ATOM 679 C CA . GLN A 1 88 ? -16.256 -1.080 23.863 1.00 89.00 88 GLN A CA 1
ATOM 680 C C . GLN A 1 88 ? -15.261 -0.002 23.416 1.00 89.00 88 GLN A C 1
ATOM 682 O O . GLN A 1 88 ? -14.762 -0.047 22.290 1.00 89.00 88 GLN A O 1
ATOM 687 N N . SER A 1 89 ? -14.944 0.943 24.302 1.00 88.06 89 SER A N 1
ATOM 688 C CA . SER A 1 89 ? -13.979 2.009 24.023 1.00 88.06 89 SER A CA 1
ATOM 689 C C . SER A 1 89 ? -12.597 1.443 23.672 1.00 88.06 89 SER A C 1
ATOM 691 O O . SER A 1 89 ? -11.984 1.845 22.677 1.00 88.06 89 SER A O 1
ATOM 693 N N . ALA A 1 90 ? -12.136 0.435 24.420 1.00 90.25 90 ALA A N 1
ATOM 694 C CA . ALA A 1 90 ? -10.880 -0.257 24.146 1.00 90.25 90 ALA A CA 1
ATOM 695 C C . ALA A 1 90 ? -10.887 -0.963 22.778 1.00 90.25 90 ALA A C 1
ATOM 697 O O . ALA A 1 90 ? -9.896 -0.899 22.047 1.00 90.25 90 ALA A O 1
ATOM 698 N N . PHE A 1 91 ? -11.998 -1.605 22.406 1.00 88.75 91 PHE A N 1
ATOM 699 C CA . PHE A 1 91 ? -12.145 -2.263 21.108 1.00 88.75 91 PHE A CA 1
ATOM 700 C C . PHE A 1 91 ? -12.078 -1.258 19.950 1.00 88.75 91 PHE A C 1
ATOM 702 O O . PHE A 1 91 ? -11.242 -1.411 19.061 1.00 88.75 91 PHE A O 1
ATOM 709 N N . VAL A 1 92 ? -12.873 -0.182 19.995 1.00 91.69 92 VAL A N 1
ATOM 710 C CA . VAL A 1 92 ? -12.862 0.882 18.971 1.00 91.69 92 VAL A CA 1
ATOM 711 C C . VAL A 1 92 ? -11.486 1.533 18.853 1.00 91.69 92 VAL A C 1
ATOM 713 O O . VAL A 1 92 ? -11.017 1.792 17.745 1.00 91.69 92 VAL A O 1
ATOM 716 N N . THR A 1 93 ? -10.816 1.768 19.982 1.00 94.00 93 THR A N 1
ATOM 717 C CA . THR A 1 93 ? -9.479 2.372 20.001 1.00 94.00 93 THR A CA 1
ATOM 718 C C . THR A 1 93 ? -8.473 1.528 19.222 1.00 94.00 93 THR A C 1
ATOM 720 O O . THR A 1 93 ? -7.714 2.078 18.430 1.00 94.00 93 THR A O 1
ATOM 723 N N . ARG A 1 94 ? -8.510 0.193 19.350 1.00 94.56 94 ARG A N 1
ATOM 724 C CA . ARG A 1 94 ? -7.615 -0.697 18.589 1.00 94.56 94 ARG A CA 1
ATOM 725 C C . ARG A 1 94 ? -7.809 -0.580 17.076 1.00 94.56 94 ARG A C 1
ATOM 727 O O . ARG A 1 94 ? -6.815 -0.548 16.355 1.00 94.56 94 ARG A O 1
ATOM 734 N N . PHE A 1 95 ? -9.051 -0.485 16.598 1.00 94.50 95 PHE A N 1
ATOM 735 C CA . PHE A 1 95 ? -9.328 -0.309 15.166 1.00 94.50 95 PHE A CA 1
ATOM 736 C C . PHE A 1 95 ? -8.868 1.049 14.651 1.00 94.50 95 PHE A C 1
ATOM 738 O O . PHE A 1 95 ? -8.246 1.112 13.596 1.00 94.50 95 PHE A O 1
ATOM 745 N N . LYS A 1 96 ? -9.081 2.116 15.425 1.00 95.31 96 LYS A N 1
ATOM 746 C CA . LYS A 1 96 ? -8.566 3.446 15.078 1.00 95.31 96 LYS A CA 1
ATOM 747 C C . LYS A 1 96 ? -7.042 3.457 14.990 1.00 95.31 96 LYS A C 1
ATOM 749 O O . LYS A 1 96 ? -6.503 3.894 13.985 1.00 95.31 96 LYS A O 1
ATOM 754 N N . THR A 1 97 ? -6.345 2.878 15.970 1.00 97.00 97 THR A N 1
ATOM 755 C CA . THR A 1 97 ? -4.878 2.768 15.927 1.00 97.00 97 THR A CA 1
ATOM 756 C C . THR A 1 97 ? -4.390 1.959 14.723 1.00 97.00 97 THR A C 1
ATOM 758 O O . THR A 1 97 ? -3.391 2.325 14.101 1.00 97.00 97 THR A O 1
ATOM 761 N N . LEU A 1 98 ? -5.085 0.873 14.366 1.00 96.50 98 LEU A N 1
ATOM 762 C CA . LEU A 1 98 ? -4.769 0.109 13.159 1.00 96.50 98 LEU A CA 1
ATOM 763 C C . LEU A 1 98 ? -4.983 0.955 11.895 1.00 96.50 98 LEU A C 1
ATOM 765 O O . LEU A 1 98 ? -4.096 0.994 11.049 1.00 96.50 98 LEU A O 1
ATOM 769 N N . GLN A 1 99 ? -6.109 1.666 11.789 1.00 97.00 99 GLN A N 1
ATOM 770 C CA . GLN A 1 99 ? -6.402 2.566 10.672 1.00 97.00 99 GLN A CA 1
ATOM 771 C C . GLN A 1 99 ? -5.344 3.662 10.530 1.00 97.00 99 GLN A C 1
ATOM 773 O O . GLN A 1 99 ? -4.858 3.886 9.426 1.00 97.00 99 GLN A O 1
ATOM 778 N N . ASP A 1 100 ? -4.950 4.303 11.630 1.00 97.50 100 ASP A N 1
ATOM 779 C CA . ASP A 1 100 ? -3.917 5.343 11.636 1.00 97.50 100 ASP A CA 1
ATOM 780 C C . ASP A 1 100 ? -2.572 4.789 11.158 1.00 97.50 100 ASP A C 1
ATOM 782 O O . ASP A 1 100 ? -1.887 5.404 10.339 1.00 97.50 100 ASP A O 1
ATOM 786 N N . THR A 1 101 ? -2.224 3.583 11.615 1.00 97.56 101 THR A N 1
ATOM 787 C CA . THR A 1 101 ? -1.016 2.883 11.172 1.00 97.56 101 THR A CA 1
ATOM 788 C C . THR A 1 101 ? -1.079 2.609 9.670 1.00 97.56 101 THR A C 1
ATOM 790 O O . THR A 1 101 ? -0.161 2.967 8.938 1.00 97.56 101 THR A O 1
ATOM 793 N N . ILE A 1 102 ? -2.169 2.027 9.169 1.00 96.50 102 ILE A N 1
ATOM 794 C CA . ILE A 1 102 ? -2.317 1.746 7.737 1.00 96.50 102 ILE A CA 1
ATOM 795 C C . ILE A 1 102 ? -2.285 3.036 6.907 1.00 96.50 102 ILE A C 1
ATOM 797 O O . ILE A 1 102 ? -1.553 3.095 5.923 1.00 96.50 102 ILE A O 1
ATOM 801 N N . ASN A 1 103 ? -2.951 4.104 7.351 1.00 96.25 103 ASN A N 1
ATOM 802 C CA . ASN A 1 103 ? -2.904 5.417 6.702 1.00 96.25 103 ASN A CA 1
ATOM 803 C C . ASN A 1 103 ? -1.477 5.977 6.611 1.00 96.25 103 ASN A C 1
ATOM 805 O O . ASN A 1 103 ? -1.131 6.627 5.625 1.00 96.25 103 ASN A O 1
ATOM 809 N N . GLN A 1 104 ? -0.635 5.718 7.613 1.00 97.44 104 GLN A N 1
ATOM 810 C CA . GLN A 1 104 ? 0.769 6.122 7.595 1.00 97.44 104 GLN A CA 1
ATOM 811 C C . GLN A 1 104 ? 1.600 5.300 6.597 1.00 97.44 104 GLN A C 1
ATOM 813 O O . GLN A 1 104 ? 2.469 5.851 5.917 1.00 97.44 104 GLN A O 1
ATOM 818 N N . TYR A 1 105 ? 1.367 3.987 6.510 1.00 95.06 105 TYR A N 1
ATOM 819 C CA . TYR A 1 105 ? 2.198 3.085 5.707 1.00 95.06 105 TYR A CA 1
ATOM 820 C C . TYR A 1 105 ? 1.760 2.968 4.245 1.00 95.06 105 TYR A C 1
ATOM 822 O O . TYR A 1 105 ? 2.626 2.790 3.386 1.00 95.06 105 TYR A O 1
ATOM 830 N N . THR A 1 106 ? 0.473 3.113 3.923 1.00 96.88 106 THR A N 1
ATOM 831 C CA . THR A 1 106 ? -0.021 3.021 2.539 1.00 96.88 106 THR A CA 1
ATOM 832 C C . THR A 1 106 ? 0.728 3.960 1.581 1.00 96.88 106 THR A C 1
ATOM 834 O O . THR A 1 106 ? 1.241 3.464 0.576 1.00 96.88 106 THR A O 1
ATOM 837 N N . PRO A 1 107 ? 0.950 5.255 1.890 1.00 96.94 107 PRO A N 1
ATOM 838 C CA . PRO A 1 107 ? 1.733 6.143 1.024 1.00 96.94 107 PRO A CA 1
ATOM 839 C C . PRO A 1 107 ? 3.184 5.685 0.811 1.00 96.94 107 PRO A C 1
ATOM 841 O O . PRO A 1 107 ? 3.765 5.910 -0.251 1.00 96.94 107 PRO A O 1
ATOM 844 N N . LEU A 1 108 ? 3.793 5.028 1.806 1.00 97.19 108 LEU A N 1
ATOM 845 C CA . LEU A 1 108 ? 5.156 4.498 1.694 1.00 97.19 108 LEU A CA 1
ATOM 846 C C . LEU A 1 108 ? 5.206 3.284 0.761 1.00 97.19 108 LEU A C 1
ATOM 848 O O . LEU A 1 108 ? 6.120 3.182 -0.059 1.00 97.19 108 LEU A O 1
ATOM 852 N N . LEU A 1 109 ? 4.213 2.397 0.850 1.00 95.31 109 LEU A N 1
ATOM 853 C CA . LEU A 1 109 ? 4.080 1.244 -0.043 1.00 95.31 109 LEU A CA 1
ATOM 854 C C . LEU A 1 109 ? 3.829 1.690 -1.487 1.00 95.31 109 LEU A C 1
ATOM 856 O O . LEU A 1 109 ? 4.507 1.219 -2.399 1.00 95.31 109 LEU A O 1
ATOM 860 N N . GLN A 1 110 ? 2.948 2.670 -1.686 1.00 96.06 110 GLN A N 1
ATOM 861 C CA . GLN A 1 110 ? 2.689 3.270 -2.997 1.00 96.06 110 GLN A CA 1
ATOM 862 C C . GLN A 1 110 ? 3.937 3.966 -3.559 1.00 96.06 110 GLN A C 1
ATOM 864 O O . GLN A 1 110 ? 4.274 3.817 -4.736 1.00 96.06 110 GLN A O 1
ATOM 869 N N . LYS A 1 111 ? 4.707 4.663 -2.712 1.00 96.19 111 LYS A N 1
ATOM 870 C CA . LYS A 1 111 ? 6.013 5.213 -3.101 1.00 96.19 111 LYS A CA 1
ATOM 871 C C . LYS A 1 111 ? 6.983 4.112 -3.532 1.00 96.19 111 LYS A C 1
ATOM 873 O O . LYS A 1 111 ? 7.690 4.281 -4.520 1.00 96.19 111 LYS A O 1
ATOM 878 N N . HIS A 1 112 ? 7.044 2.988 -2.820 1.00 93.12 112 HIS A N 1
ATOM 879 C CA . HIS A 1 112 ? 7.882 1.855 -3.218 1.00 93.12 112 HIS A CA 1
ATOM 880 C C . HIS A 1 112 ? 7.436 1.237 -4.546 1.00 93.12 112 HIS A C 1
ATOM 882 O O . HIS A 1 112 ? 8.289 0.963 -5.389 1.00 93.12 112 HIS A O 1
ATOM 888 N N . ALA A 1 113 ? 6.130 1.099 -4.779 1.00 93.88 113 ALA A N 1
ATOM 889 C CA . ALA A 1 113 ? 5.595 0.681 -6.071 1.00 93.88 113 ALA A CA 1
ATOM 890 C C . ALA A 1 113 ? 6.012 1.646 -7.197 1.00 93.88 113 ALA A C 1
ATOM 892 O O . ALA A 1 113 ? 6.505 1.214 -8.239 1.00 93.88 113 ALA A O 1
ATOM 893 N N . SER A 1 114 ? 5.902 2.957 -6.974 1.00 94.81 114 SER A N 1
ATOM 894 C CA . SER A 1 114 ? 6.368 3.972 -7.928 1.00 94.81 114 SER A CA 1
ATOM 895 C C . SER A 1 114 ? 7.871 3.852 -8.214 1.00 94.81 114 SER A C 1
ATOM 897 O O . SER A 1 114 ? 8.285 3.793 -9.372 1.00 94.81 114 SER A O 1
ATOM 899 N N . ASN A 1 115 ? 8.693 3.699 -7.173 1.00 92.06 115 ASN A N 1
ATOM 900 C CA . ASN A 1 115 ? 10.136 3.506 -7.321 1.00 92.06 115 ASN A CA 1
ATOM 901 C C . ASN A 1 115 ? 10.476 2.253 -8.144 1.00 92.06 115 ASN A C 1
ATOM 903 O O . ASN A 1 115 ? 11.374 2.298 -8.981 1.00 92.06 115 ASN A O 1
ATOM 907 N N . LEU A 1 116 ? 9.758 1.144 -7.942 1.00 91.06 116 LEU A N 1
ATOM 908 C CA . LEU A 1 116 ? 9.951 -0.077 -8.730 1.00 91.06 116 LEU A CA 1
ATOM 909 C C . LEU A 1 116 ? 9.613 0.134 -10.213 1.00 91.06 116 LEU A C 1
ATOM 911 O O . LEU A 1 116 ? 10.350 -0.356 -11.066 1.00 91.06 116 LEU A O 1
ATOM 915 N N . LYS A 1 117 ? 8.561 0.902 -10.531 1.00 91.44 117 LYS A N 1
ATOM 916 C CA . LYS A 1 117 ? 8.226 1.278 -11.919 1.00 91.44 117 LYS A CA 1
ATOM 917 C C . LYS A 1 117 ? 9.327 2.138 -12.553 1.00 91.44 117 LYS A C 1
ATOM 919 O O . LYS A 1 117 ? 9.695 1.899 -13.700 1.00 91.44 117 LYS A O 1
ATOM 924 N N . ILE A 1 118 ? 9.892 3.091 -11.805 1.00 90.06 118 ILE A N 1
ATOM 925 C CA . ILE A 1 118 ? 11.018 3.923 -12.270 1.00 90.06 118 ILE A CA 1
ATOM 926 C C . ILE A 1 118 ? 12.236 3.051 -12.591 1.00 90.06 118 ILE A C 1
ATOM 928 O O . ILE A 1 118 ? 12.812 3.172 -13.671 1.00 90.06 118 ILE A O 1
ATOM 932 N N . ILE A 1 119 ? 12.603 2.146 -11.680 1.00 85.50 119 ILE A N 1
ATOM 933 C CA . ILE A 1 119 ? 13.741 1.235 -11.865 1.00 85.50 119 ILE A CA 1
ATOM 934 C C . ILE A 1 119 ? 13.505 0.307 -13.065 1.00 85.50 119 ILE A C 1
ATOM 936 O O . ILE A 1 119 ? 14.414 0.099 -13.863 1.00 85.50 119 ILE A O 1
ATOM 940 N N . ALA A 1 120 ? 12.284 -0.206 -13.240 1.00 86.62 120 ALA A N 1
ATOM 941 C CA . ALA A 1 120 ? 11.931 -1.011 -14.407 1.00 86.62 120 ALA A CA 1
ATOM 942 C C . ALA A 1 120 ? 12.147 -0.242 -15.722 1.00 86.62 120 ALA A C 1
ATOM 944 O O . ALA A 1 120 ? 12.743 -0.780 -16.653 1.00 86.62 120 ALA A O 1
ATOM 945 N N . GLY A 1 121 ? 11.729 1.028 -15.783 1.00 83.38 121 GLY A N 1
ATOM 946 C CA . GLY A 1 121 ? 11.957 1.888 -16.947 1.00 83.38 121 GLY A CA 1
ATOM 947 C C . GLY A 1 121 ? 13.442 2.136 -17.227 1.00 83.38 121 GLY A C 1
ATOM 948 O O . GLY A 1 121 ? 13.876 2.044 -18.374 1.00 83.38 121 GLY A O 1
ATOM 949 N N . GLN A 1 122 ? 14.240 2.378 -16.183 1.00 84.88 122 GLN A N 1
ATOM 950 C CA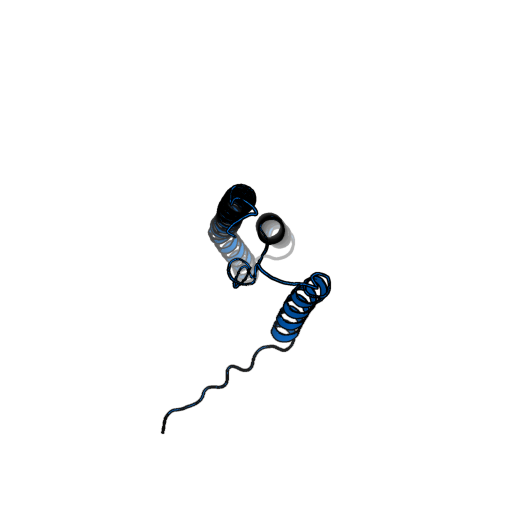 . GLN A 1 122 ? 15.695 2.519 -16.310 1.00 84.88 122 GLN A CA 1
ATOM 951 C C . GLN A 1 122 ? 16.343 1.241 -16.853 1.00 84.88 122 GLN A C 1
ATOM 953 O O . GLN A 1 122 ? 17.191 1.312 -17.737 1.00 84.88 122 GLN A O 1
ATOM 958 N N . TYR A 1 123 ? 15.919 0.068 -16.377 1.00 82.25 123 TYR A N 1
ATOM 959 C CA . TYR A 1 123 ? 16.424 -1.207 -16.884 1.00 82.25 123 TYR A CA 1
ATOM 960 C C . TYR A 1 123 ? 16.044 -1.459 -18.342 1.00 82.25 123 TYR A C 1
ATOM 962 O O . TYR A 1 123 ? 16.890 -1.911 -19.106 1.00 82.25 123 TYR A O 1
ATOM 970 N N . ALA A 1 124 ? 14.819 -1.129 -18.753 1.00 81.44 124 ALA A N 1
ATOM 971 C CA . ALA A 1 124 ? 14.411 -1.253 -20.152 1.00 81.44 124 ALA A CA 1
ATOM 972 C C . ALA A 1 124 ? 15.244 -0.352 -21.083 1.00 81.44 124 ALA A C 1
ATOM 974 O O . ALA A 1 124 ? 15.622 -0.772 -22.178 1.00 81.44 124 ALA A O 1
ATOM 975 N N . ALA A 1 125 ? 15.568 0.865 -20.636 1.00 78.62 125 ALA A N 1
ATOM 976 C CA . ALA A 1 125 ? 16.415 1.788 -21.386 1.00 78.62 125 ALA A CA 1
ATOM 977 C C . ALA A 1 125 ? 17.851 1.259 -21.535 1.00 78.62 125 ALA A C 1
ATOM 979 O O . ALA A 1 125 ? 18.357 1.192 -22.651 1.00 78.62 125 ALA A O 1
ATOM 980 N N . VAL A 1 126 ? 18.470 0.815 -20.434 1.00 77.31 126 VAL A N 1
ATOM 981 C CA . VAL A 1 126 ? 19.834 0.252 -20.445 1.00 77.31 126 VAL A CA 1
ATOM 982 C C . VAL A 1 126 ? 19.917 -1.003 -21.317 1.00 77.31 126 VAL A C 1
ATOM 984 O O . VAL A 1 126 ? 20.875 -1.172 -22.065 1.00 77.31 126 VAL A O 1
ATOM 987 N N . GLU A 1 127 ? 18.909 -1.874 -21.264 1.00 70.31 127 GLU A N 1
ATOM 988 C CA . GLU A 1 127 ? 18.851 -3.071 -22.109 1.00 70.31 127 GLU A CA 1
ATOM 989 C C . GLU A 1 127 ? 18.739 -2.715 -23.600 1.00 70.31 127 GLU A C 1
ATOM 991 O O . GLU A 1 127 ? 19.346 -3.368 -24.447 1.00 70.31 127 GLU A O 1
ATOM 996 N N . THR A 1 128 ? 17.982 -1.668 -23.934 1.00 74.88 128 THR A N 1
ATOM 997 C CA . THR A 1 128 ? 17.856 -1.182 -25.318 1.00 74.88 128 THR A CA 1
ATOM 998 C C . THR A 1 128 ? 19.182 -0.604 -25.811 1.00 74.88 128 THR A C 1
ATOM 1000 O O . THR A 1 128 ? 19.655 -0.989 -26.874 1.00 74.88 128 THR A O 1
ATOM 1003 N N . GLU A 1 129 ? 19.839 0.230 -25.002 1.00 70.75 129 GLU A N 1
ATOM 1004 C CA . GLU A 1 129 ? 21.156 0.793 -25.319 1.00 70.75 129 GLU A CA 1
ATOM 1005 C C . GLU A 1 129 ? 22.215 -0.305 -25.512 1.00 70.75 129 GLU A C 1
ATOM 1007 O O . GLU A 1 129 ? 22.991 -0.271 -26.466 1.00 70.75 129 GLU A O 1
ATOM 1012 N N . ALA A 1 130 ? 22.218 -1.329 -24.653 1.00 66.69 130 ALA A N 1
ATOM 1013 C CA . ALA A 1 130 ? 23.118 -2.470 -24.789 1.00 66.69 130 ALA A CA 1
ATOM 1014 C C . ALA A 1 130 ? 22.869 -3.265 -26.086 1.00 66.69 130 ALA A C 1
ATOM 1016 O O . ALA A 1 130 ? 23.827 -3.711 -26.726 1.00 66.69 130 ALA A O 1
ATOM 1017 N N . LYS A 1 131 ? 21.603 -3.423 -26.502 1.00 68.44 131 LYS A N 1
ATOM 1018 C CA . LYS A 1 131 ? 21.240 -4.057 -27.781 1.00 68.44 131 LYS A CA 1
ATOM 1019 C C . LYS A 1 131 ? 21.702 -3.236 -28.978 1.00 68.44 131 LYS A C 1
ATOM 1021 O O . LYS A 1 131 ? 22.294 -3.807 -29.892 1.00 68.44 131 LYS A O 1
ATOM 1026 N N . ASP A 1 132 ? 21.486 -1.926 -28.952 1.00 68.94 132 ASP A N 1
ATOM 1027 C CA . ASP A 1 132 ? 21.895 -1.022 -30.029 1.00 68.94 132 ASP A CA 1
ATOM 1028 C C . ASP A 1 132 ? 23.422 -1.001 -30.181 1.00 68.94 132 ASP A C 1
ATOM 1030 O O . ASP A 1 132 ? 23.944 -1.135 -31.289 1.00 68.94 132 ASP A O 1
ATOM 1034 N N . LEU A 1 133 ? 24.155 -0.940 -29.063 1.00 64.38 133 LEU A N 1
ATOM 1035 C CA . LEU A 1 133 ? 25.616 -1.045 -29.053 1.00 64.38 133 LEU A CA 1
ATOM 1036 C C . LEU A 1 133 ? 26.097 -2.397 -29.596 1.00 64.38 133 LEU A C 1
ATOM 1038 O O . LEU A 1 133 ? 27.034 -2.433 -30.389 1.00 64.38 133 LEU A O 1
ATOM 1042 N N . SER A 1 134 ? 25.450 -3.507 -29.224 1.00 56.81 134 SER A N 1
ATOM 1043 C CA . SER A 1 134 ? 25.799 -4.839 -29.739 1.00 56.81 134 SER A CA 1
ATOM 1044 C C . SER A 1 134 ? 25.478 -5.010 -31.227 1.00 56.81 134 SER A C 1
ATOM 1046 O O . SER A 1 134 ? 26.195 -5.740 -31.906 1.00 56.81 134 SER A O 1
ATOM 1048 N N . GLY A 1 135 ? 24.419 -4.376 -31.736 1.00 59.50 135 GLY A N 1
ATOM 1049 C CA . GLY A 1 135 ? 24.064 -4.394 -33.159 1.00 59.50 135 GLY A CA 1
ATOM 1050 C C . GLY A 1 135 ? 24.931 -3.459 -34.010 1.00 59.50 135 GLY A C 1
ATOM 1051 O O . GLY A 1 135 ? 25.066 -3.671 -35.213 1.00 59.50 135 GLY A O 1
ATOM 1052 N N . GLY A 1 136 ? 25.541 -2.450 -33.379 1.00 56.62 136 GLY A N 1
ATOM 1053 C CA . GLY A 1 136 ? 26.476 -1.508 -33.993 1.00 56.62 136 GLY A CA 1
ATOM 1054 C C . GLY A 1 136 ? 27.933 -1.980 -34.045 1.00 56.62 136 GLY A C 1
ATOM 1055 O O . GLY A 1 136 ? 28.750 -1.331 -34.697 1.00 56.62 136 GLY A O 1
ATOM 1056 N N . LEU A 1 137 ? 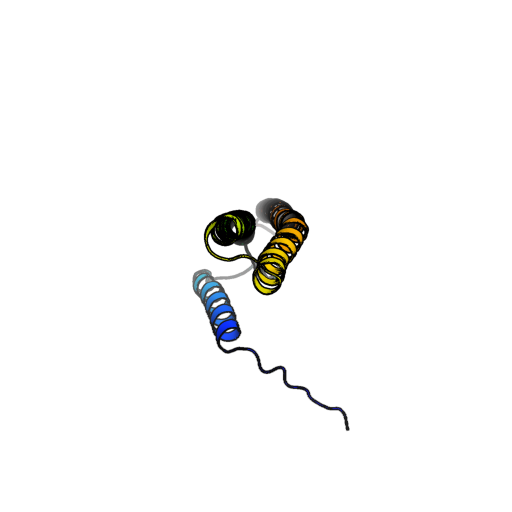28.283 -3.094 -33.391 1.00 60.19 137 LEU A N 1
ATOM 1057 C CA . LEU A 1 137 ? 29.605 -3.706 -33.536 1.00 60.19 137 LEU A CA 1
ATOM 1058 C C . LEU A 1 137 ? 29.712 -4.342 -34.937 1.00 60.19 137 LEU A C 1
ATOM 1060 O O . LEU A 1 137 ? 28.929 -5.242 -35.251 1.00 60.19 137 LEU A O 1
ATOM 1064 N N . PRO A 1 138 ? 30.657 -3.911 -35.798 1.00 55.22 138 PRO A N 1
ATOM 1065 C CA . PRO A 1 138 ? 30.815 -4.504 -37.117 1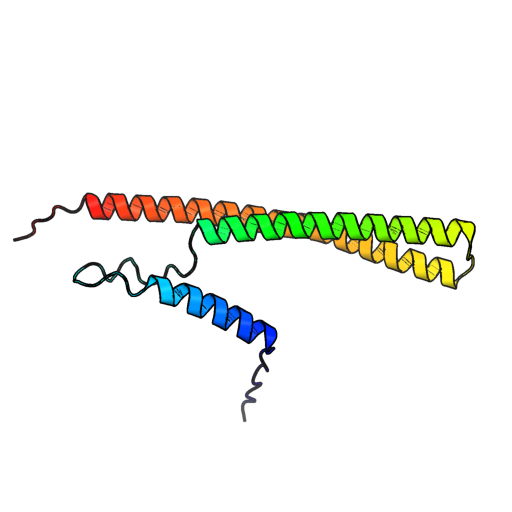.00 55.22 138 PRO A CA 1
ATOM 1066 C C . PRO A 1 138 ? 31.136 -5.993 -36.979 1.00 55.22 138 PRO A C 1
ATOM 1068 O O . PRO A 1 138 ? 32.097 -6.367 -36.309 1.00 55.22 138 PRO A O 1
ATOM 1071 N N . GLY A 1 139 ? 30.353 -6.840 -37.652 1.00 54.19 139 GLY A N 1
ATOM 1072 C CA . GLY A 1 139 ? 30.489 -8.301 -37.648 1.00 54.19 139 GLY A CA 1
ATOM 1073 C C . GLY A 1 139 ? 31.753 -8.841 -38.326 1.00 54.19 139 GLY A C 1
ATOM 1074 O O . GLY A 1 139 ? 31.758 -9.986 -38.757 1.00 54.19 139 GLY A O 1
ATOM 1075 N N . ASN A 1 140 ? 32.803 -8.032 -38.462 1.00 52.59 140 ASN A N 1
ATOM 1076 C CA . ASN A 1 140 ? 34.057 -8.451 -39.062 1.00 52.59 140 ASN A CA 1
ATOM 1077 C C . ASN A 1 140 ? 35.231 -7.716 -38.406 1.00 52.59 140 ASN A C 1
ATOM 1079 O O . ASN A 1 140 ? 35.535 -6.568 -38.729 1.00 52.59 140 ASN A O 1
ATOM 1083 N N . ILE A 1 141 ? 35.910 -8.410 -37.501 1.00 52.78 141 ILE A N 1
ATOM 1084 C CA . ILE A 1 141 ? 37.316 -8.165 -37.195 1.00 52.78 141 ILE A CA 1
ATOM 1085 C C . ILE A 1 141 ? 38.062 -9.458 -37.539 1.00 52.78 141 ILE A C 1
ATOM 1087 O O . ILE A 1 141 ? 38.125 -10.346 -36.705 1.00 52.78 141 ILE A O 1
ATOM 1091 N N . PHE A 1 142 ? 38.506 -9.525 -38.802 1.00 46.81 142 PHE A N 1
ATOM 1092 C CA . PHE A 1 142 ? 39.423 -10.482 -39.455 1.00 46.81 142 PHE A CA 1
ATOM 1093 C C . PHE A 1 142 ? 39.411 -11.957 -39.024 1.00 46.81 142 PHE A C 1
ATOM 1095 O O . PHE A 1 142 ? 39.828 -12.274 -37.890 1.00 46.81 142 PHE A O 1
#

Secondary structure (DSSP, 8-state):
----------HHHHHHHHHHHHHHHTTSTT--SSS-TTTSTT--S-HHHHHHHHHHHHHHHHHHHHHHHHHHHHHHHHHHHT--SHHHHHHHHHHHHHHHHHHHHHHHHHHHHHHHHHHHHHHHHHHHHHHHHHHSS-S---